Protein AF-A0A8H4VWS2-F1 (afdb_monomer_lite)

Secondary structure (DSSP, 8-state):
--HHHHHHHHHHHHHHHHHHTS-----TTSSPPPPPGGGHHHHHHS-HHHHHHHHHSHHHHHHHHHHHHTTTTSPP-HHHHHHHHHHHHHHHHHHHHHHHHHHHTTT-------

Foldseek 3Di:
DPPVVVVVVVVVVCVVVVVVVPPPPPQLLPDDDDDPPLQVLVVVLADPVVVCCCSPNPVVSVVSVVCVVCPPVDDDDVVVCNVVSNVSSVVSVVVSVVVVVVVVVVVDDDDPRD

Organism: NCBI:txid354080

Structure (mmCIF, N/CA/C/O backbone):
data_AF-A0A8H4VWS2-F1
#
_entry.id   AF-A0A8H4VWS2-F1
#
loop_
_atom_site.group_PDB
_atom_site.id
_atom_site.type_symbol
_atom_site.label_atom_id
_atom_site.label_alt_id
_atom_site.label_comp_id
_atom_site.label_asym_id
_atom_site.label_entity_id
_atom_site.label_seq_id
_atom_site.pdbx_PDB_ins_code
_atom_site.Cartn_x
_atom_site.Cartn_y
_atom_site.Cartn_z
_atom_site.occupancy
_atom_site.B_iso_or_equiv
_atom_site.auth_seq_id
_atom_site.auth_comp_id
_atom_site.auth_asym_id
_atom_site.auth_atom_id
_atom_site.pdbx_PDB_model_num
ATOM 1 N N . MET A 1 1 ? 52.660 14.954 -21.215 1.00 43.00 1 MET A N 1
ATOM 2 C CA . MET A 1 1 ? 51.451 14.519 -21.955 1.00 43.00 1 MET A CA 1
ATOM 3 C C . MET A 1 1 ? 50.535 13.673 -21.056 1.00 43.00 1 MET A C 1
ATOM 5 O O . MET A 1 1 ? 50.384 12.486 -21.294 1.00 43.00 1 MET A O 1
ATOM 9 N N . ALA A 1 2 ? 49.951 14.251 -19.997 1.00 51.91 2 ALA A N 1
ATOM 10 C CA . ALA A 1 2 ? 49.051 13.517 -19.080 1.00 51.91 2 ALA A CA 1
ATOM 11 C C . ALA A 1 2 ? 47.921 14.391 -18.495 1.00 51.91 2 ALA A C 1
ATOM 13 O O . ALA A 1 2 ? 46.846 13.884 -18.197 1.00 51.91 2 ALA A O 1
ATOM 14 N N . LEU A 1 3 ? 48.120 15.713 -18.415 1.00 50.00 3 LEU A N 1
ATOM 15 C CA . LEU A 1 3 ? 47.131 16.646 -17.865 1.00 50.00 3 LEU A CA 1
ATOM 16 C C . LEU A 1 3 ? 45.883 16.810 -18.760 1.00 50.00 3 LEU A C 1
ATOM 18 O O . LEU A 1 3 ? 44.772 16.933 -18.257 1.00 50.00 3 LEU A O 1
ATOM 22 N N . SER A 1 4 ? 46.046 16.703 -20.085 1.00 51.81 4 SER A N 1
ATOM 23 C CA . SER A 1 4 ? 44.950 16.823 -21.062 1.00 51.81 4 SER A CA 1
ATOM 24 C C . SER A 1 4 ? 43.955 15.653 -21.022 1.00 51.81 4 SER A C 1
ATOM 26 O O . SER A 1 4 ? 42.811 15.811 -21.433 1.00 51.81 4 SER A O 1
ATOM 28 N N . ARG A 1 5 ? 44.365 14.477 -20.518 1.00 51.88 5 ARG A N 1
ATOM 29 C CA . ARG A 1 5 ? 43.480 13.306 -20.374 1.00 51.88 5 ARG A CA 1
ATOM 30 C C . ARG A 1 5 ? 42.625 13.360 -19.102 1.00 51.88 5 ARG A C 1
ATOM 32 O O . ARG A 1 5 ? 41.492 12.899 -19.139 1.00 51.88 5 ARG A O 1
ATOM 39 N N . LEU A 1 6 ? 43.127 13.973 -18.024 1.00 51.00 6 LEU A N 1
ATOM 40 C CA . LEU A 1 6 ? 42.375 14.153 -16.772 1.00 51.00 6 LEU A CA 1
ATOM 41 C C . LEU A 1 6 ? 41.258 15.199 -16.894 1.00 51.00 6 LEU A C 1
ATOM 43 O O . LEU A 1 6 ? 40.183 15.013 -16.332 1.00 51.00 6 LEU A O 1
ATOM 47 N N . GLN A 1 7 ? 41.473 16.272 -17.665 1.00 52.22 7 GLN A N 1
ATOM 48 C CA . GLN A 1 7 ? 40.404 17.237 -17.955 1.00 52.22 7 GLN A CA 1
ATOM 49 C C . GLN A 1 7 ? 39.280 16.615 -18.789 1.00 52.22 7 GLN A C 1
ATOM 51 O O . GLN A 1 7 ? 38.114 16.896 -18.535 1.00 52.22 7 GLN A O 1
ATOM 56 N N . ALA A 1 8 ? 39.616 15.736 -19.738 1.00 52.94 8 ALA A N 1
ATOM 57 C CA . ALA A 1 8 ? 38.625 15.029 -20.540 1.00 52.94 8 ALA A CA 1
ATOM 58 C C . ALA A 1 8 ? 37.821 14.015 -19.706 1.00 52.94 8 ALA A C 1
ATOM 60 O O . ALA A 1 8 ? 36.606 13.962 -19.857 1.00 52.94 8 ALA A O 1
ATOM 61 N N . SER A 1 9 ? 38.458 13.278 -18.782 1.00 52.06 9 SER A N 1
ATOM 62 C CA . SER A 1 9 ? 37.744 12.357 -17.884 1.00 52.06 9 SER A CA 1
ATOM 63 C C . SER A 1 9 ? 36.890 13.082 -16.842 1.00 52.06 9 SER A C 1
ATOM 65 O O . SER A 1 9 ? 35.822 12.598 -16.488 1.00 52.06 9 SER A O 1
ATOM 67 N N . LEU A 1 10 ? 37.329 14.248 -16.351 1.00 51.38 10 LEU A N 1
ATOM 68 C CA . LEU A 1 10 ? 36.517 15.069 -15.452 1.00 51.38 10 LEU A CA 1
ATOM 69 C C . LEU A 1 10 ? 35.321 15.668 -16.196 1.00 51.38 10 LEU A C 1
ATOM 71 O O . LEU A 1 10 ? 34.226 15.626 -15.660 1.00 51.38 10 LEU A O 1
ATOM 75 N N . ALA A 1 11 ? 35.501 16.133 -17.436 1.00 51.81 11 ALA A N 1
ATOM 76 C CA . ALA A 1 11 ? 34.412 16.641 -18.269 1.00 51.81 11 ALA A CA 1
ATOM 77 C C . ALA A 1 11 ? 33.368 15.557 -18.607 1.00 51.81 11 ALA A C 1
ATOM 79 O O . ALA A 1 11 ? 32.168 15.835 -18.571 1.00 51.81 11 ALA A O 1
ATOM 80 N N . THR A 1 12 ? 33.791 14.314 -18.879 1.00 51.94 12 THR A N 1
ATOM 81 C CA . THR A 1 12 ? 32.866 13.185 -19.098 1.00 51.94 12 THR A CA 1
ATOM 82 C C . THR A 1 12 ? 32.172 12.749 -17.808 1.00 51.94 12 THR A C 1
ATOM 84 O O . THR A 1 12 ? 30.966 12.524 -17.827 1.00 51.94 12 THR A O 1
ATOM 87 N N . VAL A 1 13 ? 32.880 12.718 -16.670 1.00 49.47 13 VAL A N 1
ATOM 88 C CA . VAL A 1 13 ? 32.282 12.422 -15.354 1.00 49.47 13 VAL A CA 1
ATOM 89 C C . VAL A 1 13 ? 31.304 13.518 -14.936 1.00 49.47 13 VAL A C 1
ATOM 91 O O . VAL A 1 13 ? 30.216 13.205 -14.471 1.00 49.47 13 VAL A O 1
ATOM 94 N N . THR A 1 14 ? 31.618 14.797 -15.154 1.00 51.38 14 THR A N 1
ATOM 95 C CA . THR A 1 14 ? 30.684 15.894 -14.864 1.00 51.38 14 THR A CA 1
ATOM 96 C C . THR A 1 14 ? 29.458 15.858 -15.763 1.00 51.38 14 THR A C 1
ATOM 98 O O . THR A 1 14 ? 28.393 16.265 -15.318 1.00 51.38 14 THR A O 1
ATOM 101 N N . ASN A 1 15 ? 29.566 15.358 -16.996 1.00 50.75 15 ASN A N 1
ATOM 102 C CA . ASN A 1 15 ? 28.421 15.275 -17.899 1.00 50.75 15 ASN A CA 1
ATOM 103 C C . ASN A 1 15 ? 27.449 14.154 -17.485 1.00 50.75 15 ASN A C 1
ATOM 105 O O . ASN A 1 15 ? 26.242 14.378 -17.436 1.00 50.75 15 ASN A O 1
ATOM 109 N N . GLU A 1 16 ? 27.963 12.986 -17.088 1.00 50.97 16 GLU A N 1
ATOM 110 C CA . GLU A 1 16 ? 27.126 11.900 -16.553 1.00 50.97 16 GLU A CA 1
ATOM 111 C C . GLU A 1 16 ? 26.553 12.233 -15.166 1.00 50.97 16 GLU A C 1
ATOM 113 O O . GLU A 1 16 ? 25.386 11.947 -14.895 1.00 50.97 16 GLU A O 1
ATOM 118 N N . LEU A 1 17 ? 27.316 12.920 -14.306 1.00 50.78 17 LEU A N 1
ATOM 119 C CA . LEU A 1 17 ? 26.835 13.334 -12.985 1.00 50.78 17 LEU A CA 1
ATOM 120 C C . LEU A 1 17 ? 25.838 14.499 -13.052 1.00 50.78 17 LEU A C 1
ATOM 122 O O . LEU A 1 17 ? 24.960 14.578 -12.204 1.00 50.78 17 LEU A O 1
ATOM 126 N N . THR A 1 18 ? 25.944 15.396 -14.038 1.00 50.28 18 THR A N 1
ATOM 127 C CA . THR A 1 18 ? 24.989 16.509 -14.211 1.00 50.28 18 THR A CA 1
ATOM 128 C C . THR A 1 18 ? 23.660 16.015 -14.779 1.00 50.28 18 THR A C 1
ATOM 130 O O . THR A 1 18 ? 22.614 16.545 -14.414 1.00 50.28 18 THR A O 1
ATOM 133 N N . LEU A 1 19 ? 23.667 14.949 -15.590 1.00 49.56 19 LEU A N 1
ATOM 134 C CA . LEU A 1 19 ? 22.440 14.262 -15.999 1.00 49.56 19 LEU A CA 1
ATOM 135 C C . LEU A 1 19 ? 21.827 13.455 -14.838 1.00 49.56 19 LEU A C 1
ATOM 137 O O . LEU A 1 19 ? 20.610 13.448 -14.683 1.00 49.56 19 LEU A O 1
ATOM 141 N N . ALA A 1 20 ? 22.655 12.858 -13.971 1.00 52.78 20 ALA A N 1
ATOM 142 C CA . ALA A 1 20 ? 22.208 12.241 -12.715 1.00 52.78 20 ALA A CA 1
ATOM 143 C C . ALA A 1 20 ? 21.747 13.270 -11.655 1.00 52.78 20 ALA A C 1
ATOM 145 O O . ALA A 1 20 ? 20.955 12.939 -10.776 1.00 52.78 20 ALA A O 1
ATOM 146 N N . ALA A 1 21 ? 22.224 14.516 -11.745 1.00 46.84 21 ALA A N 1
ATOM 147 C CA . ALA A 1 21 ? 21.844 15.651 -10.904 1.00 46.84 21 ALA A CA 1
ATOM 148 C C . ALA A 1 21 ? 20.746 16.529 -11.526 1.00 46.84 21 ALA A C 1
ATOM 150 O O . ALA A 1 21 ? 20.367 17.545 -10.93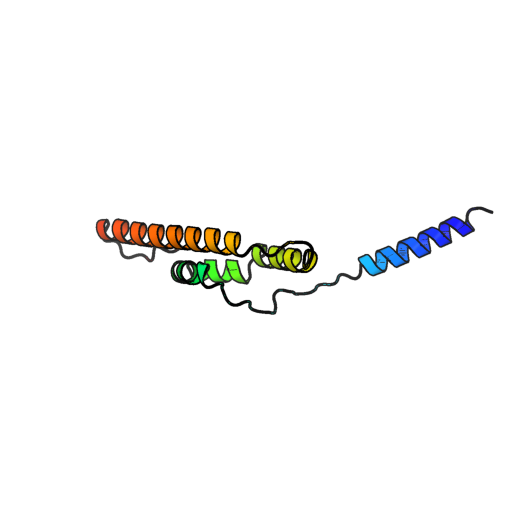5 1.00 46.84 21 ALA A O 1
ATOM 151 N N . ALA A 1 22 ? 20.182 16.138 -12.676 1.00 46.81 22 ALA A N 1
ATOM 152 C CA . ALA A 1 22 ? 1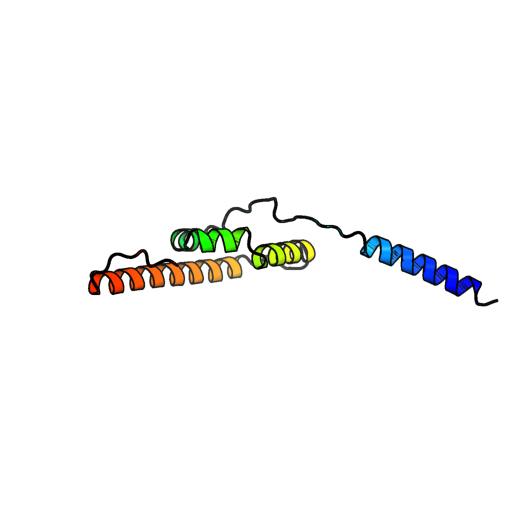8.846 16.574 -13.035 1.00 46.81 22 ALA A CA 1
ATOM 153 C C . ALA A 1 22 ? 17.922 15.993 -11.962 1.00 46.81 22 ALA A C 1
ATOM 155 O O . ALA A 1 22 ? 17.542 14.829 -12.003 1.00 46.81 22 ALA A O 1
ATOM 156 N N . ASN A 1 23 ? 17.649 16.794 -10.935 1.00 53.47 23 ASN A N 1
ATOM 157 C CA . ASN A 1 23 ? 16.711 16.510 -9.865 1.00 53.47 23 ASN A CA 1
ATOM 158 C C . ASN A 1 23 ? 15.322 16.355 -10.488 1.00 53.47 23 ASN A C 1
ATOM 160 O O . ASN A 1 23 ? 14.537 17.303 -10.534 1.00 53.47 23 ASN A O 1
ATOM 164 N N . ILE A 1 24 ? 15.045 15.175 -11.039 1.00 54.47 24 ILE A N 1
ATOM 165 C CA . ILE A 1 24 ? 13.738 14.809 -11.551 1.00 54.47 24 ILE A CA 1
ATOM 166 C C . ILE A 1 24 ? 12.848 14.637 -10.330 1.00 54.47 24 ILE A C 1
ATOM 168 O O . ILE A 1 24 ? 12.687 13.554 -9.771 1.00 54.47 24 ILE A O 1
ATOM 172 N N . ASN A 1 25 ? 12.301 15.761 -9.874 1.00 55.06 25 ASN A N 1
ATOM 173 C CA . ASN A 1 25 ? 11.221 15.802 -8.912 1.00 55.06 25 ASN A CA 1
ATOM 174 C C . ASN A 1 25 ? 9.950 15.349 -9.637 1.00 55.06 25 ASN A C 1
ATOM 176 O O . ASN A 1 25 ? 9.056 16.142 -9.924 1.00 55.06 25 ASN A O 1
ATOM 180 N N . PHE A 1 26 ? 9.916 14.073 -10.026 1.00 56.12 26 PHE A N 1
ATOM 181 C CA . PHE A 1 26 ? 8.688 13.440 -10.460 1.00 56.12 26 PHE A CA 1
ATOM 182 C C . PHE A 1 26 ? 7.799 13.347 -9.231 1.00 56.12 26 PHE A C 1
ATOM 184 O O . PHE A 1 26 ? 7.987 12.495 -8.355 1.00 56.12 26 PHE A O 1
ATOM 191 N N . ASP A 1 27 ? 6.848 14.272 -9.161 1.00 58.41 27 ASP A N 1
ATOM 192 C CA . ASP A 1 27 ? 5.789 14.239 -8.175 1.00 58.41 27 ASP A CA 1
ATOM 193 C C . ASP A 1 27 ? 4.791 13.143 -8.560 1.00 58.41 27 ASP A C 1
ATOM 195 O O . ASP A 1 27 ? 3.705 13.368 -9.094 1.00 58.41 27 ASP A O 1
ATOM 199 N N . LEU A 1 28 ? 5.212 11.901 -8.324 1.00 56.16 28 LEU A N 1
ATOM 200 C CA . LEU A 1 28 ? 4.423 10.703 -8.566 1.00 56.16 28 LEU A CA 1
ATOM 201 C C . LEU A 1 28 ? 3.204 10.632 -7.646 1.00 56.16 28 LEU A C 1
ATOM 203 O O . LEU A 1 28 ? 2.506 9.638 -7.710 1.00 56.16 28 LEU A O 1
ATOM 207 N N . THR A 1 29 ? 2.924 11.628 -6.802 1.00 59.06 29 THR A N 1
ATOM 208 C CA . THR A 1 29 ? 1.759 11.642 -5.906 1.00 59.06 29 THR A CA 1
ATOM 209 C C . THR A 1 29 ? 0.467 12.082 -6.601 1.00 59.06 29 THR A C 1
ATOM 211 O O . THR A 1 29 ? -0.617 11.829 -6.083 1.00 59.06 29 THR A O 1
ATOM 214 N N . PHE A 1 30 ? 0.552 12.675 -7.799 1.00 59.38 30 PHE A N 1
ATOM 215 C CA . PHE A 1 30 ? -0.588 13.359 -8.423 1.00 59.38 30 PHE A CA 1
ATOM 216 C C . PHE A 1 30 ? -1.687 12.429 -8.974 1.00 59.38 30 PHE A C 1
ATOM 218 O O . PHE A 1 30 ? -2.821 12.857 -9.179 1.00 59.38 30 PHE A O 1
ATOM 225 N N . VAL A 1 31 ? -1.388 11.145 -9.202 1.00 62.47 31 VAL A N 1
ATOM 226 C CA . VAL A 1 31 ? -2.392 10.163 -9.651 1.00 62.47 31 VAL A CA 1
ATOM 227 C C . VAL A 1 31 ? -2.972 9.456 -8.436 1.00 62.47 31 VAL A C 1
ATOM 229 O O . VAL A 1 31 ? -2.295 8.605 -7.860 1.00 62.47 31 VAL A O 1
ATOM 232 N N . LYS A 1 32 ? -4.209 9.780 -8.046 1.00 65.12 32 LYS A N 1
ATOM 233 C CA . LYS A 1 32 ? -4.939 9.006 -7.033 1.00 65.12 32 LYS A CA 1
ATOM 234 C C . LYS A 1 32 ? -5.151 7.585 -7.550 1.00 65.12 32 LYS A C 1
ATOM 236 O O . LYS A 1 32 ? -5.724 7.393 -8.618 1.00 65.12 32 LYS A O 1
ATOM 241 N N . CYS A 1 33 ? -4.631 6.609 -6.816 1.00 67.31 33 CYS A N 1
ATOM 242 C CA . CYS A 1 33 ? -4.851 5.201 -7.109 1.00 67.31 33 CYS A CA 1
ATOM 243 C C . CYS A 1 33 ? -6.048 4.743 -6.279 1.00 67.31 33 CYS A C 1
ATOM 245 O O . CYS A 1 33 ? -6.061 4.962 -5.069 1.00 67.31 33 CYS A O 1
ATOM 247 N N . GLU A 1 34 ? -7.042 4.144 -6.927 1.00 70.25 34 GLU A N 1
ATOM 248 C CA . GLU A 1 34 ? -8.193 3.575 -6.231 1.00 70.25 34 GLU A CA 1
ATOM 249 C C . GLU A 1 34 ? -7.743 2.452 -5.290 1.00 70.25 34 GLU A C 1
ATOM 251 O O . GLU A 1 34 ? -6.852 1.659 -5.616 1.00 70.25 34 GLU A O 1
ATOM 256 N N . GLU A 1 35 ? -8.357 2.390 -4.110 1.00 75.00 35 GLU A N 1
ATOM 257 C CA . GLU A 1 35 ? -8.011 1.396 -3.100 1.00 75.00 35 GLU A CA 1
ATOM 258 C C . GLU A 1 35 ? -8.337 -0.024 -3.610 1.00 75.00 35 GLU A C 1
ATOM 260 O O . GLU A 1 35 ? -9.444 -0.267 -4.114 1.00 75.00 35 GLU A O 1
ATOM 265 N N . PRO A 1 36 ? -7.411 -0.997 -3.483 1.00 83.38 36 PRO A N 1
ATOM 266 C CA . PRO A 1 36 ? -7.704 -2.381 -3.827 1.00 83.38 36 PRO A CA 1
ATOM 267 C C . PRO A 1 36 ? -8.878 -2.910 -2.995 1.00 83.38 36 PRO A C 1
ATOM 269 O O . PRO A 1 36 ? -9.033 -2.576 -1.819 1.00 83.38 36 PRO A O 1
ATOM 272 N N . LYS A 1 37 ? -9.706 -3.773 -3.594 1.00 87.44 37 LYS A N 1
ATOM 273 C CA . LYS A 1 37 ? -10.950 -4.277 -2.979 1.00 87.44 37 LYS A CA 1
ATOM 274 C C . LYS A 1 37 ? -10.719 -4.906 -1.603 1.00 87.44 37 LYS A C 1
ATOM 276 O O . LYS A 1 37 ? -11.600 -4.875 -0.753 1.00 87.44 37 LYS A O 1
ATOM 281 N N . GLU A 1 38 ? -9.536 -5.463 -1.386 1.00 89.56 38 GLU A N 1
ATOM 282 C CA . GLU A 1 38 ? -9.139 -6.146 -0.160 1.00 89.56 38 GLU A CA 1
ATOM 283 C C . GLU A 1 38 ? -8.915 -5.206 1.035 1.00 89.56 38 GLU A C 1
ATOM 285 O O . GLU A 1 38 ? -8.945 -5.675 2.174 1.00 89.56 38 GLU A O 1
ATOM 290 N N . TYR A 1 39 ? -8.732 -3.901 0.801 1.00 89.19 39 TYR A N 1
ATOM 291 C CA . TYR A 1 39 ? -8.524 -2.893 1.849 1.00 89.19 39 TYR A CA 1
ATOM 292 C C . TYR A 1 39 ? -9.753 -2.001 2.091 1.00 89.19 39 TYR A C 1
ATOM 294 O O . TYR A 1 39 ? -9.776 -1.256 3.063 1.00 89.19 39 TYR A O 1
ATOM 302 N N . GLN A 1 40 ? -10.829 -2.135 1.307 1.00 87.75 40 GLN A N 1
ATOM 303 C CA . GLN A 1 40 ? -12.021 -1.278 1.435 1.00 87.75 40 GLN A CA 1
ATOM 304 C C . GLN A 1 40 ? -12.612 -1.228 2.853 1.00 87.75 40 GLN A C 1
ATOM 306 O O . GLN A 1 40 ? -13.066 -0.178 3.307 1.00 87.75 40 GLN A O 1
ATOM 311 N N . GLU A 1 41 ? -12.623 -2.355 3.570 1.00 86.44 41 GLU A N 1
ATOM 312 C CA . GLU A 1 41 ? -13.118 -2.395 4.952 1.00 86.44 41 GLU A CA 1
ATOM 313 C C . GLU A 1 41 ? -12.167 -1.682 5.920 1.00 86.44 41 GLU A C 1
ATOM 315 O O . GLU A 1 41 ? -12.618 -0.979 6.824 1.00 86.44 41 GLU A O 1
ATOM 320 N N . LEU A 1 42 ? -10.853 -1.774 5.695 1.00 88.12 42 LEU A N 1
ATOM 321 C CA . LEU A 1 42 ? -9.864 -1.015 6.455 1.00 88.12 42 LEU A CA 1
ATOM 322 C C . LEU A 1 42 ? -10.090 0.492 6.291 1.00 88.12 42 LEU A C 1
ATOM 324 O O . LEU A 1 42 ? -10.131 1.220 7.286 1.00 88.12 42 LEU A O 1
ATOM 328 N N . GLY A 1 43 ? -10.332 0.944 5.059 1.00 85.25 43 GLY A N 1
ATOM 329 C CA . GLY A 1 43 ? -10.700 2.324 4.763 1.00 85.25 43 GLY A CA 1
ATOM 330 C C . GLY A 1 43 ? -11.942 2.795 5.527 1.00 85.25 43 GLY A C 1
ATOM 331 O O . GLY A 1 43 ? -12.017 3.955 5.914 1.00 85.25 43 GLY A O 1
ATOM 332 N N . LYS A 1 44 ? -12.919 1.939 5.838 1.00 85.38 44 LYS A N 1
ATOM 333 C CA . LYS A 1 44 ? -14.107 2.344 6.624 1.00 85.38 44 LYS A CA 1
ATOM 334 C C . LYS A 1 44 ? -13.820 2.507 8.115 1.00 85.38 44 LYS A C 1
ATOM 336 O O . LYS A 1 44 ? -14.483 3.304 8.774 1.00 85.38 44 LYS A O 1
ATOM 341 N N . VAL A 1 45 ? -12.850 1.762 8.635 1.00 88.19 45 VAL A N 1
ATOM 342 C CA . VAL A 1 45 ? -12.513 1.732 10.065 1.00 88.19 45 VAL A CA 1
ATOM 343 C C . VAL A 1 45 ? -11.522 2.833 10.456 1.00 88.19 45 VAL A C 1
ATOM 345 O O . VAL A 1 45 ? -11.539 3.310 11.592 1.00 88.19 45 VAL A O 1
ATOM 348 N N . LEU A 1 46 ? -10.642 3.241 9.540 1.00 85.69 46 LEU A N 1
ATOM 349 C CA . LEU A 1 46 ? -9.628 4.258 9.816 1.00 85.69 46 LEU A CA 1
ATOM 350 C C . LEU A 1 46 ? -10.234 5.658 10.010 1.00 85.69 46 LEU A C 1
ATOM 352 O O . LEU A 1 46 ? -11.176 6.059 9.325 1.00 85.69 46 LEU A O 1
ATOM 356 N N . SER A 1 47 ? -9.632 6.432 10.917 1.00 88.19 47 SER A N 1
ATOM 357 C CA . SER A 1 47 ? -9.955 7.846 1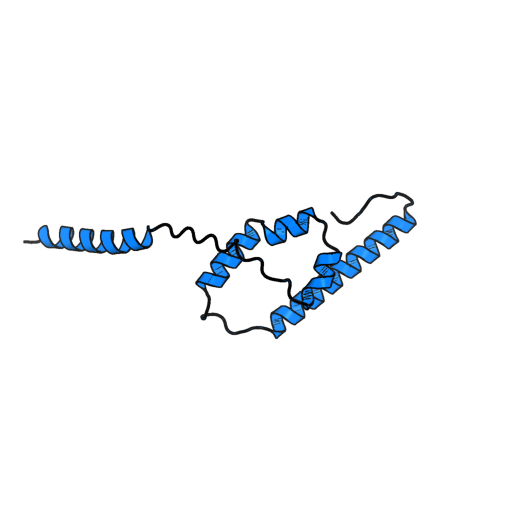1.120 1.00 88.19 47 SER A CA 1
ATOM 358 C C . SER A 1 47 ? -9.585 8.679 9.890 1.00 88.19 47 SER A C 1
ATOM 360 O O . SER A 1 47 ? -8.670 8.322 9.145 1.00 88.19 47 SER A O 1
ATOM 362 N N . GLN A 1 48 ? -10.255 9.819 9.683 1.00 86.69 48 GLN A N 1
ATOM 363 C CA . GLN A 1 48 ? -9.969 10.684 8.530 1.00 86.69 48 GLN A CA 1
ATOM 364 C C . GLN A 1 48 ? -8.494 11.100 8.487 1.00 86.69 48 GLN A C 1
ATOM 366 O O . GLN A 1 48 ? -7.856 10.994 7.448 1.00 86.69 48 GLN A O 1
ATOM 371 N N . LYS A 1 49 ? -7.916 11.443 9.645 1.00 88.19 49 LYS A N 1
ATOM 372 C CA . LYS A 1 49 ? -6.498 11.794 9.755 1.00 88.19 49 LYS A CA 1
ATOM 373 C C . LYS A 1 49 ? -5.578 10.672 9.259 1.00 88.19 49 LYS A C 1
ATOM 375 O O . LYS A 1 49 ? -4.613 10.946 8.556 1.00 88.19 49 LYS A O 1
ATOM 380 N N . ARG A 1 50 ? -5.863 9.414 9.615 1.00 88.62 50 ARG A N 1
ATOM 381 C CA . ARG A 1 50 ? -5.051 8.271 9.169 1.00 88.62 50 ARG A CA 1
ATOM 382 C C . ARG A 1 50 ? -5.202 7.993 7.679 1.00 88.62 50 ARG A C 1
ATOM 384 O O . ARG A 1 50 ? -4.233 7.564 7.065 1.00 88.62 50 ARG A O 1
ATOM 391 N N . LYS A 1 51 ? -6.380 8.240 7.098 1.00 87.25 51 LYS A N 1
ATOM 392 C CA . LYS A 1 51 ? -6.571 8.169 5.640 1.00 87.25 51 LYS A CA 1
ATOM 393 C C . LYS A 1 51 ? -5.735 9.226 4.938 1.00 87.25 51 LYS A C 1
ATOM 395 O O . LYS A 1 51 ? -4.980 8.896 4.032 1.00 87.25 51 LYS A O 1
ATOM 400 N N . ASP A 1 52 ? -5.792 10.460 5.429 1.00 87.06 52 ASP A N 1
ATOM 401 C CA . ASP A 1 52 ? -5.018 11.565 4.871 1.00 87.06 52 ASP A CA 1
ATOM 402 C C . ASP A 1 52 ? -3.505 11.283 4.984 1.00 87.06 52 ASP A C 1
ATOM 404 O O . ASP A 1 52 ? -2.761 11.481 4.028 1.00 87.06 52 ASP A O 1
ATOM 408 N N . GLU A 1 53 ? -3.032 10.732 6.109 1.00 87.75 53 GLU A N 1
ATOM 409 C CA . GLU A 1 53 ? -1.639 10.280 6.260 1.00 87.75 53 GLU A CA 1
ATOM 410 C C . GLU A 1 53 ? -1.287 9.096 5.339 1.00 87.75 53 GLU A C 1
ATOM 412 O O . GLU A 1 53 ? -0.162 9.025 4.842 1.00 87.75 53 GLU A O 1
ATOM 417 N N . ALA A 1 54 ? -2.216 8.176 5.076 1.00 86.00 54 ALA A N 1
ATOM 418 C CA . ALA A 1 54 ? -1.994 7.044 4.176 1.00 86.00 54 ALA A CA 1
ATOM 419 C C . ALA A 1 54 ? -1.969 7.448 2.691 1.00 86.00 54 ALA A C 1
ATOM 421 O O . ALA A 1 54 ? -1.293 6.787 1.901 1.00 86.00 54 ALA A O 1
ATOM 422 N N . GLU A 1 55 ? -2.671 8.519 2.312 1.00 83.31 55 GLU A N 1
ATOM 423 C CA . GLU A 1 55 ? -2.716 9.047 0.941 1.00 83.31 55 GLU A CA 1
ATOM 424 C C . GLU A 1 55 ? -1.634 10.102 0.672 1.00 83.31 55 GLU A C 1
ATOM 426 O O . GLU A 1 55 ? -1.042 10.134 -0.405 1.00 83.31 55 GLU A O 1
ATOM 431 N N . MET A 1 56 ? -1.368 10.984 1.637 1.00 83.81 56 MET A N 1
ATOM 432 C CA . MET A 1 56 ? -0.532 12.181 1.452 1.00 83.81 56 MET A CA 1
ATOM 433 C 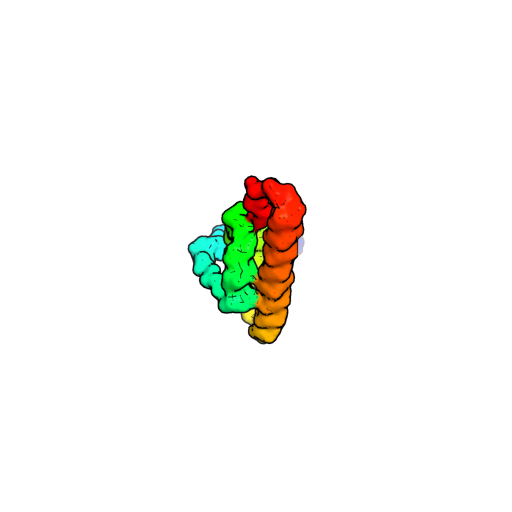C . MET A 1 56 ? 0.735 12.164 2.318 1.00 83.81 56 MET A C 1
ATOM 435 O O . MET A 1 56 ? 1.593 13.038 2.185 1.00 83.81 56 MET A O 1
ATOM 439 N N . GLY A 1 57 ? 0.882 11.186 3.214 1.00 86.25 57 GLY A N 1
ATOM 440 C CA . GLY A 1 57 ? 2.022 11.099 4.120 1.00 86.25 57 GLY A CA 1
ATOM 441 C C . GLY A 1 57 ? 3.332 10.736 3.422 1.00 86.25 57 GLY A C 1
ATOM 442 O O . GLY A 1 57 ? 3.372 10.084 2.379 1.00 86.25 57 GLY A O 1
ATOM 443 N N . SER A 1 58 ? 4.451 11.107 4.045 1.00 87.25 58 SER A N 1
ATOM 444 C CA . SER A 1 58 ? 5.801 10.881 3.506 1.00 87.25 58 SER A CA 1
ATOM 445 C C . SER A 1 58 ? 6.108 9.406 3.215 1.00 87.25 58 SER A C 1
ATOM 447 O O . SER A 1 58 ? 6.819 9.100 2.253 1.00 87.25 58 SER A O 1
ATOM 449 N N . ALA A 1 59 ? 5.546 8.487 4.006 1.00 88.88 59 ALA A N 1
ATOM 450 C CA . ALA A 1 59 ? 5.662 7.049 3.786 1.00 88.88 59 ALA A CA 1
ATOM 451 C C . ALA A 1 59 ? 5.020 6.623 2.454 1.00 88.88 59 ALA A C 1
ATOM 453 O O . ALA A 1 59 ? 5.658 5.917 1.672 1.00 88.88 59 ALA A O 1
ATOM 454 N N . HIS A 1 60 ? 3.813 7.117 2.155 1.00 87.88 60 HIS A N 1
ATOM 455 C CA . HIS A 1 60 ? 3.125 6.879 0.885 1.00 87.88 60 HIS A CA 1
ATOM 456 C C . HIS A 1 60 ? 3.938 7.413 -0.297 1.00 87.88 60 HIS A C 1
ATOM 458 O O . HIS A 1 60 ? 4.198 6.691 -1.262 1.00 87.88 60 HIS A O 1
ATOM 464 N N . VAL A 1 61 ? 4.409 8.660 -0.193 1.00 85.62 61 VAL A N 1
ATOM 465 C CA . VAL A 1 61 ? 5.232 9.297 -1.232 1.00 85.62 61 VAL A CA 1
ATOM 466 C C . VAL A 1 61 ? 6.489 8.475 -1.518 1.00 85.62 61 VAL A C 1
ATOM 468 O O . VAL A 1 61 ? 6.829 8.232 -2.676 1.00 85.62 61 VAL A O 1
ATOM 471 N N . THR A 1 62 ? 7.169 8.014 -0.469 1.00 87.38 62 THR A N 1
ATOM 472 C CA . THR A 1 62 ? 8.385 7.204 -0.602 1.00 87.38 62 THR A CA 1
ATOM 473 C C . THR A 1 62 ? 8.078 5.854 -1.247 1.00 87.38 62 THR A C 1
ATOM 475 O O . THR A 1 62 ? 8.761 5.467 -2.193 1.00 87.38 62 THR A O 1
ATOM 478 N N . ALA A 1 63 ? 7.022 5.165 -0.807 1.00 87.38 63 ALA A N 1
ATOM 479 C CA . ALA A 1 63 ? 6.606 3.887 -1.381 1.00 87.38 63 ALA A CA 1
ATOM 480 C C . ALA A 1 63 ? 6.268 4.004 -2.876 1.00 87.38 63 ALA A C 1
ATOM 482 O O . ALA A 1 63 ? 6.683 3.154 -3.659 1.00 87.38 63 ALA A O 1
ATOM 483 N N . ARG A 1 64 ? 5.594 5.082 -3.300 1.00 84.31 64 ARG A N 1
ATOM 484 C CA . ARG A 1 64 ? 5.298 5.330 -4.722 1.00 84.31 64 ARG A CA 1
ATOM 485 C C . ARG A 1 64 ? 6.536 5.598 -5.557 1.00 84.31 64 ARG A C 1
ATOM 487 O O . ARG A 1 64 ? 6.645 5.066 -6.658 1.00 84.31 64 ARG A O 1
ATOM 494 N N . LYS A 1 65 ? 7.473 6.390 -5.031 1.00 84.06 65 LYS A N 1
ATOM 495 C CA . LYS A 1 65 ? 8.762 6.628 -5.693 1.00 84.06 65 LYS A CA 1
ATOM 496 C C . LYS A 1 65 ? 9.516 5.317 -5.888 1.00 84.06 65 LYS A C 1
ATOM 498 O O . LYS A 1 65 ? 9.965 5.045 -6.993 1.00 84.06 65 LYS A O 1
ATOM 503 N N . LEU A 1 66 ? 9.586 4.476 -4.857 1.00 86.69 66 LEU A N 1
ATOM 504 C CA . LEU A 1 66 ? 10.206 3.154 -4.964 1.00 86.69 66 LEU A CA 1
ATOM 505 C C . LEU A 1 66 ? 9.453 2.248 -5.948 1.00 86.69 66 LEU A C 1
ATOM 507 O O . LEU A 1 66 ? 10.088 1.585 -6.757 1.00 86.69 66 LEU A O 1
ATOM 511 N N . GLY A 1 67 ? 8.119 2.253 -5.926 1.00 84.50 67 GLY A N 1
ATOM 512 C CA . GLY A 1 67 ? 7.297 1.475 -6.854 1.00 84.50 67 GLY A CA 1
ATOM 513 C C . GLY A 1 67 ? 7.571 1.813 -8.319 1.00 84.50 67 GLY A C 1
ATOM 514 O O . GLY A 1 67 ? 7.759 0.903 -9.116 1.00 84.50 67 GLY A O 1
ATOM 515 N N . ALA A 1 68 ? 7.670 3.103 -8.653 1.00 83.00 68 ALA A N 1
ATOM 516 C CA . ALA A 1 68 ? 8.031 3.545 -10.000 1.00 83.00 68 ALA A CA 1
ATOM 517 C C . ALA A 1 68 ? 9.492 3.221 -10.356 1.00 83.00 68 ALA A C 1
ATOM 519 O O . ALA A 1 68 ? 9.783 2.830 -11.481 1.00 83.00 68 ALA A O 1
ATOM 520 N N . LEU A 1 69 ? 10.422 3.345 -9.401 1.00 83.44 69 LEU A N 1
ATOM 521 C CA . LEU A 1 69 ? 11.835 3.011 -9.623 1.00 83.44 69 LEU A CA 1
ATOM 522 C C . LEU A 1 69 ? 12.059 1.514 -9.880 1.00 83.44 69 LEU A C 1
ATOM 524 O O . LEU A 1 69 ? 12.950 1.155 -10.644 1.00 83.44 69 LEU A O 1
ATOM 528 N N . PHE A 1 70 ? 11.270 0.647 -9.242 1.00 85.19 70 PHE A N 1
ATOM 529 C CA . PHE A 1 70 ? 11.345 -0.810 -9.394 1.00 85.19 70 PHE A CA 1
ATOM 530 C C . PHE A 1 70 ? 10.275 -1.379 -10.335 1.00 85.19 70 PHE A C 1
ATOM 532 O O . PHE A 1 70 ? 10.056 -2.597 -10.361 1.00 85.19 70 PHE A O 1
ATOM 539 N N . GLU A 1 71 ? 9.608 -0.526 -11.114 1.00 81.44 71 GLU A N 1
ATOM 540 C CA . GLU A 1 71 ? 8.621 -0.960 -12.094 1.00 81.44 71 GLU A CA 1
ATOM 541 C C . GLU A 1 71 ? 9.283 -1.899 -13.119 1.00 81.44 71 GLU A C 1
ATOM 543 O O . GLU A 1 71 ? 10.349 -1.617 -13.661 1.00 81.44 71 GLU A O 1
ATOM 548 N N . GLY A 1 72 ? 8.694 -3.081 -13.324 1.00 80.69 72 GLY A N 1
ATOM 549 C CA . GLY A 1 72 ? 9.242 -4.122 -14.205 1.00 80.69 72 GLY A CA 1
ATOM 550 C C . GLY A 1 72 ? 10.331 -5.017 -13.595 1.00 80.69 72 GLY A C 1
ATOM 551 O O . GLY A 1 72 ? 10.645 -6.051 -14.182 1.00 80.69 72 GLY A O 1
ATOM 552 N N . VAL A 1 73 ? 10.873 -4.690 -12.415 1.00 88.50 73 VAL A N 1
ATOM 553 C CA . VAL A 1 73 ? 11.824 -5.562 -11.689 1.00 88.50 73 VAL A CA 1
ATOM 554 C C . VAL A 1 73 ? 11.082 -6.577 -10.823 1.00 88.50 73 VAL A C 1
ATOM 556 O O . VAL A 1 73 ? 11.471 -7.742 -10.733 1.00 88.50 73 VAL A O 1
ATOM 559 N N . CYS A 1 74 ? 10.010 -6.135 -10.165 1.00 80.44 74 CYS A N 1
ATOM 560 C CA . CYS A 1 74 ? 9.246 -6.977 -9.255 1.00 80.44 74 CYS A CA 1
ATOM 561 C C . CYS A 1 74 ? 8.191 -7.787 -10.019 1.00 80.44 74 CYS A C 1
ATOM 563 O O . CYS A 1 74 ? 7.445 -7.246 -10.836 1.00 80.44 74 CYS A O 1
ATOM 565 N N . SER A 1 75 ? 8.103 -9.088 -9.736 1.00 87.38 75 SER A N 1
ATOM 566 C CA . SER A 1 75 ? 7.051 -9.935 -10.298 1.00 87.38 75 SER A CA 1
ATOM 567 C C . SER A 1 75 ? 5.682 -9.573 -9.701 1.00 87.38 75 SER A C 1
ATOM 569 O O . SER A 1 75 ? 5.598 -9.115 -8.556 1.00 87.38 75 SER A O 1
ATOM 571 N N . PRO A 1 76 ? 4.579 -9.762 -10.449 1.00 87.31 76 PRO A N 1
ATOM 572 C CA . PRO A 1 76 ? 3.246 -9.515 -9.918 1.00 87.31 76 PRO A CA 1
ATOM 573 C C . PRO A 1 76 ? 2.962 -10.455 -8.739 1.00 87.31 76 PRO A C 1
ATOM 575 O O . PRO A 1 76 ? 3.062 -11.675 -8.858 1.00 87.31 76 PRO A O 1
ATOM 578 N N . THR A 1 77 ? 2.565 -9.885 -7.599 1.00 90.38 77 THR A N 1
ATOM 579 C CA . THR A 1 77 ? 2.319 -10.613 -6.338 1.00 90.38 77 THR A CA 1
ATOM 580 C C . THR A 1 77 ? 0.867 -10.469 -5.846 1.00 90.38 77 THR A C 1
ATOM 582 O O . THR A 1 77 ? 0.621 -10.062 -4.709 1.00 90.38 77 THR A O 1
ATOM 585 N N . PRO A 1 78 ? -0.145 -10.843 -6.657 1.00 90.62 78 PRO A N 1
ATOM 586 C CA . PRO A 1 78 ? -1.556 -10.621 -6.319 1.00 90.62 78 PRO A CA 1
ATOM 587 C C . PRO A 1 78 ? -1.994 -11.356 -5.043 1.00 90.62 78 PRO A C 1
ATOM 589 O O . PRO A 1 78 ? -2.773 -10.831 -4.252 1.00 90.62 78 PRO A O 1
ATOM 592 N N . ASN A 1 79 ? -1.451 -12.552 -4.794 1.00 92.94 79 ASN A N 1
ATOM 593 C CA . ASN A 1 79 ? -1.786 -13.338 -3.605 1.00 92.94 79 ASN A CA 1
ATOM 594 C C . ASN A 1 79 ? -1.286 -12.688 -2.309 1.00 92.94 79 ASN A C 1
ATOM 596 O O . ASN A 1 79 ? -1.951 -12.799 -1.282 1.00 92.94 79 ASN A O 1
ATOM 600 N N . LEU A 1 80 ? -0.140 -12.001 -2.358 1.00 91.94 80 LEU A N 1
ATOM 601 C CA . LEU A 1 80 ? 0.413 -11.303 -1.201 1.00 91.94 80 LEU A CA 1
ATOM 602 C C . LEU A 1 80 ? -0.454 -10.096 -0.843 1.00 91.94 80 LEU A C 1
ATOM 604 O O . LEU A 1 80 ? -0.849 -9.948 0.311 1.00 91.94 80 LEU A O 1
ATOM 608 N N . ILE A 1 81 ? -0.800 -9.287 -1.850 1.00 90.81 81 ILE A N 1
ATOM 609 C CA . ILE A 1 81 ? -1.683 -8.125 -1.689 1.00 90.81 81 ILE A CA 1
ATOM 610 C C . ILE A 1 81 ? -3.024 -8.572 -1.106 1.00 90.81 81 ILE A C 1
ATOM 612 O O . ILE A 1 81 ? -3.507 -7.966 -0.151 1.00 90.81 81 ILE A O 1
ATOM 616 N N . LYS A 1 82 ? -3.579 -9.675 -1.621 1.00 93.19 82 LYS A N 1
ATOM 617 C CA . LYS A 1 82 ? -4.840 -10.231 -1.137 1.00 93.19 82 LYS A CA 1
ATOM 618 C C . L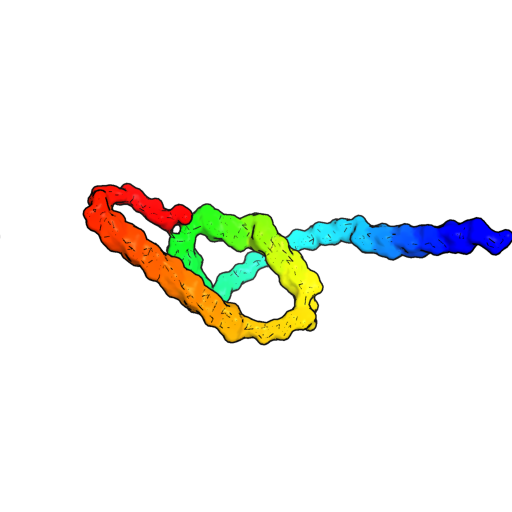YS A 1 82 ? -4.759 -10.720 0.306 1.00 93.19 82 LYS A C 1
ATOM 620 O O . LYS A 1 82 ? -5.596 -10.345 1.120 1.00 93.19 82 LYS A O 1
ATOM 625 N N . ALA A 1 83 ? -3.774 -11.556 0.632 1.00 95.38 83 ALA A N 1
ATOM 626 C CA . ALA A 1 83 ? -3.635 -12.115 1.975 1.00 95.38 83 ALA A CA 1
ATOM 627 C C . ALA A 1 83 ? -3.388 -11.019 3.022 1.00 95.38 83 ALA A C 1
ATOM 629 O O . ALA A 1 83 ? -4.004 -11.036 4.087 1.00 95.38 83 ALA A O 1
ATOM 630 N N . TYR A 1 84 ? -2.531 -10.047 2.701 1.00 94.75 84 TYR A N 1
ATOM 631 C CA . TYR A 1 84 ? -2.250 -8.928 3.592 1.00 94.75 84 TYR A CA 1
ATOM 632 C C . TYR A 1 84 ? -3.465 -8.006 3.742 1.00 94.75 84 TYR A C 1
ATOM 634 O O . TYR A 1 84 ? -3.868 -7.728 4.869 1.00 94.75 84 TYR A O 1
ATOM 642 N N . GLY A 1 85 ? -4.098 -7.599 2.636 1.00 92.25 85 GLY A N 1
ATOM 643 C CA . GLY A 1 85 ? -5.272 -6.723 2.664 1.00 92.25 85 GLY A CA 1
ATOM 644 C C . GLY A 1 85 ? -6.422 -7.313 3.471 1.00 92.25 85 GLY A C 1
ATOM 645 O O . GLY A 1 85 ? -6.917 -6.670 4.395 1.00 92.25 85 GLY A O 1
ATOM 646 N N . LEU A 1 86 ? -6.764 -8.582 3.224 1.00 94.00 86 LEU A N 1
ATOM 647 C CA . LEU A 1 86 ? -7.802 -9.276 3.990 1.00 94.00 86 LEU A CA 1
ATOM 648 C C . LEU A 1 86 ? -7.466 -9.340 5.480 1.00 94.00 86 LEU A C 1
ATOM 650 O O . LEU A 1 86 ? -8.330 -9.074 6.315 1.00 94.00 86 LEU A O 1
ATOM 654 N N . ARG A 1 87 ? -6.212 -9.653 5.826 1.00 94.75 87 ARG A N 1
ATOM 655 C CA . ARG A 1 87 ? -5.809 -9.784 7.226 1.00 94.75 87 ARG A CA 1
ATOM 656 C C . ARG A 1 87 ? -5.841 -8.451 7.964 1.00 94.75 87 ARG A C 1
ATOM 658 O O . ARG A 1 87 ? -6.301 -8.396 9.101 1.00 94.75 87 ARG A O 1
ATOM 665 N N . VAL A 1 88 ? -5.356 -7.380 7.347 1.00 93.06 88 VAL A N 1
ATOM 666 C CA . VAL A 1 88 ? -5.361 -6.054 7.977 1.00 93.06 88 VAL A CA 1
ATOM 667 C C . VAL A 1 88 ? -6.791 -5.527 8.106 1.00 93.06 88 VAL A C 1
ATOM 669 O O . VAL A 1 88 ? -7.142 -4.998 9.160 1.00 93.06 88 VAL A O 1
ATOM 672 N N . SER A 1 89 ? -7.640 -5.748 7.101 1.00 92.06 89 SER A N 1
ATOM 673 C CA . SER A 1 89 ? -9.072 -5.431 7.160 1.00 92.06 89 SER A CA 1
ATOM 674 C C . SER A 1 89 ? -9.793 -6.183 8.287 1.00 92.06 89 SER A C 1
ATOM 676 O O . SER A 1 89 ? -10.567 -5.581 9.034 1.00 92.06 89 SER A O 1
ATOM 678 N N . GLU A 1 90 ? -9.503 -7.476 8.469 1.00 92.81 90 GLU A N 1
ATOM 679 C CA . GLU A 1 90 ? -10.032 -8.292 9.572 1.00 92.81 90 GLU A CA 1
ATOM 680 C C . GLU A 1 90 ? -9.591 -7.746 10.939 1.00 92.81 90 GLU A C 1
ATOM 682 O O . GLU A 1 90 ? -10.420 -7.562 11.834 1.00 92.81 90 GLU A O 1
ATOM 687 N N . ILE A 1 91 ? -8.299 -7.436 11.097 1.00 92.62 91 ILE A N 1
ATOM 688 C CA . ILE A 1 91 ? -7.740 -6.885 12.341 1.00 92.62 91 ILE A CA 1
ATOM 689 C C . ILE A 1 91 ? -8.362 -5.524 12.658 1.00 92.62 91 ILE A C 1
ATOM 691 O O . ILE A 1 91 ? -8.777 -5.295 13.795 1.00 92.62 91 ILE A O 1
ATOM 695 N N . GLY A 1 92 ? -8.444 -4.630 11.670 1.00 89.31 92 GLY A N 1
ATOM 696 C CA . GLY A 1 92 ? -9.040 -3.306 11.833 1.00 89.31 92 GLY A CA 1
ATOM 697 C C . GLY A 1 92 ? -10.494 -3.408 12.284 1.00 89.31 92 GLY A C 1
ATOM 698 O O . GLY A 1 92 ? -10.867 -2.828 13.303 1.00 89.31 92 GLY A O 1
ATOM 699 N N . SER A 1 93 ? -11.286 -4.221 11.585 1.00 88.44 93 SER A N 1
ATOM 700 C CA . SER A 1 93 ? -12.702 -4.437 11.901 1.00 88.44 93 SER A CA 1
ATOM 701 C C . SER A 1 93 ? -12.889 -5.024 13.298 1.00 88.44 93 SER A C 1
ATOM 703 O O . SER A 1 93 ? -13.665 -4.497 14.091 1.00 88.44 93 SER A O 1
ATOM 705 N N . THR A 1 94 ? -12.116 -6.056 13.641 1.00 89.06 94 THR A N 1
ATOM 706 C CA . THR A 1 94 ? -12.175 -6.701 14.960 1.00 89.06 94 THR A CA 1
ATOM 707 C C . THR A 1 94 ? -11.807 -5.724 16.073 1.00 89.06 94 THR A C 1
ATOM 709 O O . THR A 1 94 ? -12.502 -5.646 17.084 1.00 89.06 94 THR A O 1
ATOM 712 N N . CYS A 1 95 ? -10.745 -4.937 15.885 1.00 83.88 95 CYS A N 1
ATOM 713 C CA . CYS A 1 95 ? -10.330 -3.916 16.844 1.00 83.88 95 CYS A CA 1
ATOM 714 C C . CYS A 1 95 ? -11.432 -2.871 17.050 1.00 83.88 95 CYS A C 1
ATOM 716 O O . CYS A 1 95 ? -11.771 -2.547 18.184 1.00 83.88 95 CYS A O 1
ATOM 718 N N . CYS A 1 96 ? -12.049 -2.405 15.964 1.00 80.69 96 CYS A N 1
ATOM 719 C CA . CYS A 1 96 ? -13.168 -1.472 16.014 1.00 80.69 96 CYS A CA 1
ATOM 720 C C . CYS A 1 96 ? -14.336 -2.038 16.837 1.00 80.69 96 CYS A C 1
ATOM 722 O O . CYS A 1 96 ? -14.796 -1.399 17.783 1.00 80.69 96 CYS A O 1
ATOM 724 N N . THR A 1 97 ? -14.764 -3.273 16.557 1.00 81.00 97 THR A N 1
ATOM 725 C CA . THR A 1 97 ? -15.845 -3.948 17.295 1.00 81.00 97 THR A CA 1
ATOM 726 C C . THR A 1 97 ? -15.514 -4.148 18.777 1.00 81.00 97 THR A C 1
ATOM 728 O O . THR A 1 97 ? -16.374 -3.940 19.637 1.00 81.00 97 THR A O 1
ATOM 731 N N . ILE A 1 98 ? -14.272 -4.511 19.105 1.00 82.62 98 ILE A N 1
ATOM 732 C CA . ILE A 1 98 ? -13.825 -4.643 20.499 1.00 82.62 98 ILE A CA 1
ATOM 733 C C . ILE A 1 98 ? -13.873 -3.284 21.200 1.00 82.62 98 ILE A C 1
ATOM 735 O O . ILE A 1 98 ? -14.403 -3.181 22.300 1.00 82.62 98 ILE A O 1
ATOM 739 N N . LEU A 1 99 ? -13.384 -2.219 20.565 1.00 77.31 99 LEU A N 1
ATOM 740 C CA . LEU A 1 99 ? -13.422 -0.878 21.150 1.00 77.31 99 LEU A CA 1
ATOM 741 C C . LEU A 1 99 ? -14.859 -0.400 21.391 1.00 77.31 99 LEU A C 1
ATOM 743 O O . LEU A 1 99 ? -15.128 0.149 22.457 1.00 77.31 99 LEU A O 1
ATOM 747 N N . TYR A 1 100 ? -15.788 -0.660 20.467 1.00 71.62 100 TYR A N 1
ATOM 748 C CA . TYR A 1 100 ? -17.208 -0.353 20.668 1.00 71.62 100 TYR A CA 1
ATOM 749 C C . TYR A 1 100 ? -17.826 -1.149 21.822 1.00 71.62 100 TYR A C 1
ATOM 751 O O . TYR A 1 100 ? -18.473 -0.555 22.678 1.00 71.62 100 TYR A O 1
ATOM 759 N N . SER A 1 101 ? -17.584 -2.459 21.903 1.00 73.75 101 SER A N 1
ATOM 760 C CA . SER A 1 101 ? -18.134 -3.308 22.976 1.00 73.75 101 SER A CA 1
ATOM 761 C C . SER A 1 101 ? -17.523 -3.022 24.356 1.00 73.75 101 SER A C 1
ATOM 763 O O . SER A 1 101 ? -18.212 -3.104 25.377 1.00 73.75 101 SER A O 1
ATOM 765 N N . LEU A 1 102 ? -16.252 -2.612 24.413 1.00 69.75 102 LEU A N 1
ATOM 766 C CA . LEU A 1 102 ? -15.619 -2.113 25.639 1.00 69.75 102 LEU A CA 1
ATOM 767 C C . LEU A 1 102 ? -16.173 -0.748 26.056 1.00 69.75 102 LEU A C 1
ATOM 769 O O . LEU A 1 102 ? -16.382 -0.496 27.241 1.00 69.75 102 LEU A O 1
ATOM 773 N N . HIS A 1 103 ? -16.425 0.129 25.090 1.00 62.59 103 HIS A N 1
ATOM 774 C CA . HIS A 1 103 ? -16.979 1.451 25.332 1.00 62.59 103 HIS A CA 1
ATOM 775 C C . HIS A 1 103 ? -18.464 1.397 25.742 1.00 62.59 103 HIS A C 1
ATOM 777 O O . HIS A 1 103 ? -18.893 2.171 26.597 1.00 62.59 103 HIS A O 1
ATOM 783 N N . GLU A 1 104 ? -19.244 0.462 25.197 1.00 59.59 104 GLU A N 1
ATOM 784 C CA . GLU A 1 104 ? -20.635 0.203 25.597 1.00 59.59 104 GLU A CA 1
ATOM 785 C C . GLU A 1 104 ? -20.734 -0.248 27.064 1.00 59.59 104 GLU A C 1
ATOM 787 O O . GLU A 1 104 ? -21.625 0.190 27.786 1.00 59.59 104 GLU A O 1
ATOM 792 N N . ASN A 1 105 ? -19.746 -1.003 27.558 1.00 58.50 105 ASN A N 1
ATOM 793 C CA . ASN A 1 105 ? -19.638 -1.356 28.979 1.00 58.50 105 ASN A CA 1
ATOM 794 C C . ASN A 1 105 ? -19.188 -0.192 29.890 1.00 58.50 105 ASN A C 1
ATOM 796 O O . ASN A 1 105 ? -19.302 -0.301 31.108 1.00 58.50 105 ASN A O 1
ATOM 800 N N . GLN A 1 106 ? -18.675 0.913 29.335 1.00 57.97 106 GLN A N 1
ATOM 801 C CA . GLN A 1 106 ? -18.103 2.044 30.088 1.00 57.97 106 GLN A CA 1
ATOM 802 C C . GLN A 1 106 ? -18.948 3.333 30.025 1.00 57.97 106 GLN A C 1
ATOM 804 O O . GLN A 1 106 ? -18.569 4.338 30.621 1.00 57.97 106 GLN A O 1
ATOM 809 N N . GLY A 1 107 ? -20.091 3.343 29.327 1.00 53.41 107 GLY A N 1
ATOM 810 C CA . GLY A 1 107 ? -21.072 4.439 29.387 1.00 53.41 107 GLY A CA 1
ATOM 811 C C . GLY A 1 107 ? -20.593 5.829 28.930 1.00 53.41 107 GLY A C 1
ATOM 812 O O . GLY A 1 107 ? -21.260 6.815 29.233 1.00 53.41 107 GLY A O 1
ATOM 813 N N . GLN A 1 108 ? -19.472 5.950 28.206 1.00 49.56 108 GLN A N 1
ATOM 814 C CA . GLN A 1 108 ? -18.830 7.249 27.954 1.00 49.56 108 GLN A CA 1
ATOM 815 C C . GLN A 1 108 ? -18.555 7.529 26.470 1.00 49.56 108 GLN A C 1
ATOM 817 O O . GLN A 1 108 ? -17.414 7.440 26.041 1.00 49.56 108 GLN A O 1
ATOM 822 N N . HIS A 1 109 ? -19.586 7.976 25.739 1.00 45.59 109 HIS A N 1
ATOM 823 C CA . HIS A 1 109 ? -19.616 8.419 24.328 1.00 45.59 109 HIS A CA 1
ATOM 824 C C . HIS A 1 109 ? -18.407 9.276 23.869 1.00 45.59 109 HIS A C 1
ATOM 826 O O . HIS A 1 109 ? -18.466 10.507 23.841 1.00 45.59 109 HIS A O 1
ATOM 832 N N . ARG A 1 110 ? -17.306 8.648 23.443 1.00 50.31 110 ARG A N 1
ATOM 833 C CA . ARG A 1 110 ? -16.248 9.279 22.638 1.00 50.31 110 ARG A CA 1
ATOM 834 C C . ARG A 1 110 ? -15.829 8.360 21.497 1.00 50.31 110 ARG A C 1
ATOM 836 O O . ARG A 1 110 ? -15.445 7.227 21.716 1.00 50.31 110 ARG A O 1
ATOM 843 N N . SER A 1 111 ? -15.875 8.906 20.283 1.00 53.06 111 SER A N 1
ATOM 844 C CA . SER A 1 111 ? -15.371 8.338 19.025 1.00 53.06 111 SER A CA 1
ATOM 845 C C . SER A 1 111 ? -13.957 7.750 19.191 1.00 53.06 111 SER A C 1
ATOM 847 O O . SER A 1 111 ? -12.986 8.505 19.246 1.00 53.06 111 SER A O 1
ATOM 849 N N . VAL A 1 112 ? -13.844 6.418 19.284 1.00 54.34 112 VAL A N 1
ATOM 850 C CA . VAL A 1 112 ? -12.603 5.701 19.665 1.00 54.34 112 VAL A CA 1
ATOM 851 C C . VAL A 1 112 ? -11.684 5.376 18.477 1.00 54.34 112 VAL A C 1
ATOM 853 O O . VAL A 1 112 ? -10.582 4.870 18.660 1.00 54.34 112 VAL A O 1
ATOM 856 N N . CYS A 1 113 ? -12.067 5.687 17.243 1.00 49.31 113 CYS A N 1
ATOM 857 C CA . CYS A 1 113 ? -11.190 5.442 16.099 1.00 49.31 113 CYS A CA 1
ATOM 858 C C . CYS A 1 113 ? -10.250 6.646 15.910 1.00 49.31 113 CYS A C 1
ATOM 860 O O . CYS A 1 113 ? -10.594 7.589 15.201 1.00 49.31 113 CYS A O 1
ATOM 862 N N . ALA A 1 114 ? -9.097 6.635 16.593 1.00 44.19 114 ALA A N 1
ATOM 863 C CA . ALA A 1 114 ? -8.001 7.603 16.436 1.00 44.19 114 ALA A CA 1
ATOM 864 C C . ALA A 1 114 ? -6.882 7.042 15.549 1.00 44.19 114 ALA A C 1
ATOM 866 O O . ALA A 1 114 ? -6.265 6.015 15.915 1.00 44.19 114 ALA A O 1
#

Radius of gyration: 24.05 Å; chains: 1; bounding box: 72×31×52 Å

Sequence (114 aa):
MALSRLQASLATVTNELTLAAANINFDLTFVKCEEPKEYQELGKVLSQKRKDEAEMGSAHVTARKLGALFEGVCSPTPNLIKAYGLRVSEIGSTCCTILYSLHENQGQHRSVCA

pLDDT: mean 73.26, std 17.01, range [43.0, 95.38]

=== Feature glossary ===
A reading guide for the features in this record.

Start from the sequence.

  · Sequence gives the chain of amino acids in standard one-letter code (A=alanine, C=cysteine, …, Y=tyrosine), read N→C. It is the only feature that is directly encoded by the gene; all structural features are derived from the folded form of this sequence.

Fold it, and you get atomic coordinates and the backbone conformation that goes with them.

  · The mmCIF table is the protein's shape written out atom by atom. For each backbone N, Cα, C, and carbonyl O, it records an (x, y, z) coordinate triple in Å plus the residue type, chain letter, and residue number.

  · Backbone dihedral angles. Every residue except chain termini has a φ (preceding-C → N → Cα → C) and a ψ (N → Cα → C → next-N). They are reported in degrees following the IUPAC sign convention. Secondary structure is essentially a statement about which (φ, ψ) basin each residue occupies.

  · DSSP 8-state secondary structure assigns each residue one of H (α-helix), G (3₁₀-helix), I (π-helix), E (extended β-strand), B (isolated β-bridge), T (hydrogen-bonded turn), S (bend), or '-' (coil). The assignment is computed from backbone hydrogen-bond geometry via the Kabsch–Sander algorithm.

  · P-SEA three-state annotation labels each residue as helix, strand, or coil based purely on the geometry of the Cα trace. It serves as a fallback when the full backbone (and thus DSSP) is unavailable.

Summarize the fold with a handful of shape descriptors and a per-residue structural alphabet.

  · Radius of gyration (Rg) is the root-mean-square distance of Cα atoms from their centroid — a single number for overall size and compactness. A globular domain of N residues has Rg ≈ 2.2·N^0.38 Å; an extended or disord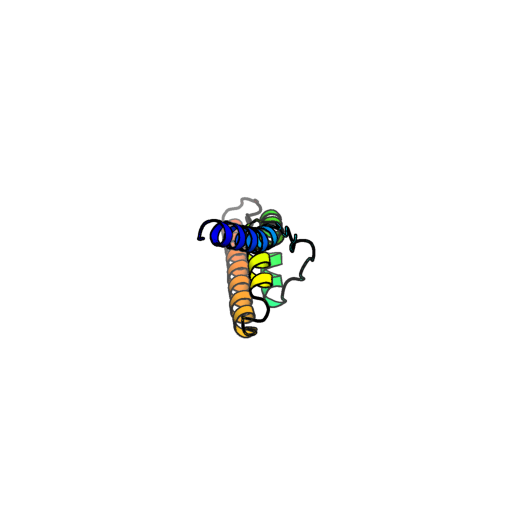ered chain has a much larger Rg. The Cα contact count is the number of residue pairs whose Cα atoms are within 8 Å and are more than four positions apart in sequence — a standard proxy for tertiary packing density. The bounding box is the smallest axis-aligned box enclosing all Cα atoms.

  · Foldseek's 3Di representation compresses backbone geometry into a per-residue letter drawn from a learned twenty-state alphabet. It captures the tertiary interaction pattern around each residue — which residues are packed against it in space, regardless of where they are in sequence.

  · Accessible surface area quantifies burial. A residue with SASA near zero is packed into the hydrophobic core; one with SASA >100 Å² sits on the surface. Computed here via the Shrake–Rupley numerical algorithm with a 1.4 Å probe.

Ask how reliable the model is.

  · For AlphaFold models, the B-factor field carries pLDDT — the model's own estimate of local accuracy on a 0–100 scale. Regions with pLDDT<50 should be treated as essentially unmodeled; they often correspond to intrinsically disordered segments.

  · For experimental (PDB) structures, the B-factor (temperature factor) quantifies the positional spread of each atom in the crystal — a combination of thermal vibration and static disorder — in units of Å². High B-factors mark flexible loops or poorly resolved regions; low B-factors mark the rigid, well-ordered core.

  · PAE(i, j) answers: if I align the predicted and true structures on residue i, how far off (in Å) do I expect residue j to be? A block-diagonal PAE matrix with low values on the blocks and high values off-diagonal is the signature of a multi-domain protein with confidently predicted domains but uncertain inter-domain orientation.

Place it in context: what it resembles, what it is annotated as, and how it looks.

  · Structural nearest neighbors (via Foldseek easy-search vs the PDB). Reported per hit: target PDB id, E-value, and alignment TM-score. A TM-score above ~0.5 is the conventional threshold for 'same fold'.

  · Functional annotations link the protein to curated databases. InterPro entries identify conserved domains and families by matching the sequence against member-database signatures (Pfam, PROSITE, CDD, …). Gene Ontology (GO) terms describe molecular function, biological process, and cellular component in a controlled vocabulary. CATH places the structure in a hierarchical fold classification (Class/Architecture/Topology/Homologous-superfamily). The organism is the source species.

  · Plot images: a contact map (which residues are close in 3D, as an N×N binary image), a Ramachandran scatter (backbone torsion angles, revealing secondary-structure composition at a glance), and — for AlphaFold structures — a PAE heatmap (pairwise prediction confidence).

  · Structure images are PyMOL renders from six orthogonal camera directions. Cartoon representation draws helices as coils and strands as arrows; sticks shows the backbone as bonds; surface shows the solvent-excluded envelope. Rainbow coloring maps sequence position to hue (blue→red, N→C); chain coloring assigns a distinct color per polypeptide.